Protein AF-N6YHL9-F1 (afdb_monomer_lite)

Structure (mmCIF, N/CA/C/O backbone):
data_AF-N6YHL9-F1
#
_entry.id   AF-N6YHL9-F1
#
loop_
_atom_site.group_PDB
_atom_site.id
_atom_site.type_symbol
_atom_site.label_atom_id
_atom_site.label_alt_id
_atom_site.label_comp_id
_atom_site.label_asym_id
_atom_site.label_entity_id
_atom_site.label_seq_id
_atom_site.pdbx_PDB_ins_code
_atom_site.Cartn_x
_atom_site.Cartn_y
_atom_site.Cartn_z
_atom_site.occupancy
_atom_site.B_iso_or_equiv
_atom_site.auth_seq_id
_atom_site.auth_comp_id
_atom_site.auth_asym_id
_atom_site.auth_atom_id
_atom_site.pdbx_PDB_model_num
ATOM 1 N N . MET A 1 1 ? 6.904 -17.122 -6.714 1.00 47.47 1 MET A N 1
ATOM 2 C CA . MET A 1 1 ? 6.833 -16.057 -5.687 1.00 47.47 1 MET A CA 1
ATOM 3 C C . MET A 1 1 ? 5.400 -15.550 -5.395 1.00 47.47 1 MET A C 1
ATOM 5 O O . MET A 1 1 ? 5.277 -14.490 -4.813 1.00 47.47 1 MET A O 1
ATOM 9 N N . ASN A 1 2 ? 4.310 -16.295 -5.682 1.00 57.19 2 ASN A N 1
ATOM 10 C CA . ASN A 1 2 ? 2.925 -15.781 -5.505 1.00 57.19 2 ASN A CA 1
ATOM 11 C C . ASN A 1 2 ? 2.089 -16.411 -4.374 1.00 57.19 2 ASN A C 1
ATOM 13 O O . ASN A 1 2 ? 1.052 -15.864 -4.017 1.00 57.19 2 ASN A O 1
ATOM 17 N N . ARG A 1 3 ? 2.498 -17.545 -3.787 1.00 51.62 3 ARG A N 1
ATOM 18 C CA . ARG A 1 3 ? 1.666 -18.237 -2.779 1.00 51.62 3 ARG A CA 1
ATOM 19 C C . ARG A 1 3 ? 1.642 -17.534 -1.422 1.00 51.62 3 ARG A C 1
ATOM 21 O O . ARG A 1 3 ? 0.604 -17.523 -0.778 1.00 51.62 3 ARG A O 1
ATOM 28 N N . LEU A 1 4 ? 2.752 -16.913 -1.023 1.00 53.53 4 LEU A N 1
ATOM 29 C CA . LEU A 1 4 ? 2.834 -16.169 0.236 1.00 53.53 4 LEU A CA 1
ATOM 30 C C . LEU A 1 4 ? 2.000 -14.883 0.174 1.00 53.53 4 LEU A C 1
ATOM 32 O O . LEU A 1 4 ? 1.231 -14.617 1.084 1.00 53.53 4 LEU A O 1
ATOM 36 N N . HIS A 1 5 ? 2.082 -14.139 -0.933 1.00 52.06 5 HIS A N 1
ATOM 37 C CA . HIS A 1 5 ? 1.272 -12.936 -1.151 1.00 52.06 5 HIS A CA 1
ATOM 38 C C . HIS A 1 5 ? -0.233 -13.255 -1.164 1.00 52.06 5 HIS A C 1
ATOM 40 O O . HIS A 1 5 ? -1.011 -12.562 -0.518 1.00 52.06 5 HIS A O 1
ATOM 46 N N . ALA A 1 6 ? -0.632 -14.353 -1.820 1.00 53.09 6 ALA A N 1
ATOM 47 C CA . ALA A 1 6 ? -2.017 -14.825 -1.828 1.00 53.09 6 ALA A CA 1
ATOM 48 C C . ALA A 1 6 ? -2.495 -15.294 -0.440 1.00 53.09 6 ALA A C 1
ATOM 50 O O . ALA A 1 6 ? -3.613 -14.986 -0.042 1.00 53.09 6 ALA A O 1
ATOM 51 N N . ALA A 1 7 ? -1.646 -15.992 0.322 1.00 51.03 7 ALA A N 1
ATOM 52 C CA . ALA A 1 7 ? -1.957 -16.405 1.691 1.00 51.03 7 ALA A CA 1
ATOM 53 C C . ALA A 1 7 ? -2.079 -15.202 2.645 1.00 51.03 7 ALA A C 1
ATOM 55 O O . ALA A 1 7 ? -2.976 -15.167 3.484 1.00 51.03 7 ALA A O 1
ATOM 56 N N . VAL A 1 8 ? -1.226 -14.187 2.475 1.00 55.38 8 VAL A N 1
ATOM 57 C CA . VAL A 1 8 ? -1.289 -12.932 3.235 1.00 55.38 8 VAL A CA 1
ATOM 58 C C . VAL A 1 8 ? -2.562 -12.159 2.890 1.00 55.38 8 VAL A C 1
ATOM 60 O O . VAL A 1 8 ? -3.269 -11.752 3.807 1.00 55.38 8 VAL A O 1
ATOM 63 N N . GLN A 1 9 ? -2.920 -12.026 1.611 1.00 56.19 9 GLN A N 1
ATOM 64 C CA . GLN A 1 9 ? -4.169 -11.372 1.194 1.00 56.19 9 GLN A CA 1
ATOM 65 C C . GLN A 1 9 ? -5.420 -12.120 1.678 1.00 56.19 9 GLN A C 1
ATOM 67 O O . GLN A 1 9 ? -6.346 -11.487 2.172 1.00 56.19 9 GLN A O 1
ATOM 72 N N . ALA A 1 10 ? -5.433 -13.456 1.626 1.00 52.97 10 ALA A N 1
ATOM 73 C CA . ALA A 1 10 ? -6.546 -14.269 2.125 1.00 52.97 10 ALA A CA 1
ATOM 74 C C . ALA A 1 10 ? -6.716 -14.195 3.655 1.00 52.97 10 ALA A C 1
ATOM 76 O O . ALA A 1 10 ? -7.811 -14.419 4.167 1.00 52.97 10 ALA A O 1
ATOM 77 N N . SER A 1 11 ? -5.644 -13.872 4.386 1.00 51.28 11 SER A N 1
ATOM 78 C CA . SER A 1 11 ? -5.689 -13.658 5.838 1.00 51.28 11 SER A CA 1
ATOM 79 C C . SER A 1 11 ? -6.186 -12.264 6.240 1.00 51.28 11 SER A C 1
ATOM 81 O O . SER A 1 11 ? -6.482 -12.036 7.417 1.00 51.28 11 SER A O 1
ATOM 83 N N . GLN A 1 12 ? -6.281 -11.320 5.294 1.00 59.44 12 GLN A N 1
ATOM 84 C CA . GLN A 1 12 ? -6.766 -9.981 5.598 1.00 59.44 12 GLN A CA 1
ATOM 85 C C . GLN A 1 12 ? -8.295 -9.993 5.710 1.00 59.44 12 GLN A C 1
ATOM 87 O O . GLN A 1 12 ? -8.981 -10.410 4.775 1.00 59.44 12 GLN A O 1
ATOM 92 N N . PRO A 1 13 ? -8.867 -9.538 6.838 1.00 58.81 13 PRO A N 1
ATOM 93 C CA . PRO A 1 13 ? -10.304 -9.353 6.923 1.00 58.81 13 PRO A CA 1
ATOM 94 C C . PRO A 1 13 ? -10.733 -8.317 5.881 1.00 58.81 13 PRO A C 1
ATOM 96 O O . PRO A 1 13 ? -10.167 -7.226 5.809 1.00 58.81 13 PRO A O 1
ATOM 99 N N . ASP A 1 14 ? -11.731 -8.688 5.081 1.00 73.75 14 ASP A N 1
ATOM 100 C CA . ASP A 1 14 ? -12.344 -7.841 4.060 1.00 73.75 14 ASP A CA 1
ATOM 101 C C . ASP A 1 14 ? -12.637 -6.437 4.628 1.00 73.75 14 ASP A C 1
ATOM 103 O O . ASP A 1 14 ? -13.189 -6.299 5.726 1.00 73.75 14 ASP A O 1
ATOM 107 N N . ARG A 1 15 ? -12.254 -5.380 3.899 1.00 76.06 15 ARG A N 1
ATOM 108 C CA . ARG A 1 15 ? -12.427 -3.976 4.320 1.00 76.06 15 ARG A CA 1
ATOM 109 C C . ARG A 1 15 ? -13.870 -3.674 4.709 1.00 76.06 15 ARG A C 1
ATOM 111 O O . ARG A 1 15 ? -14.099 -2.928 5.661 1.00 76.06 15 ARG A O 1
ATOM 118 N N . ALA A 1 16 ? -14.833 -4.285 4.017 1.00 78.69 16 ALA A N 1
ATOM 119 C CA . ALA A 1 16 ? -16.249 -4.168 4.345 1.00 78.69 16 ALA A CA 1
ATOM 120 C C . ALA A 1 16 ? -16.562 -4.706 5.754 1.00 78.69 16 ALA A C 1
ATOM 122 O O . ALA A 1 16 ? -17.269 -4.054 6.521 1.00 78.69 16 ALA A O 1
ATOM 123 N N . ARG A 1 17 ? -15.965 -5.843 6.133 1.00 81.69 17 ARG A N 1
ATOM 124 C CA . ARG A 1 17 ? -16.120 -6.446 7.467 1.00 81.69 17 ARG A CA 1
ATOM 125 C C . ARG A 1 17 ? -15.446 -5.616 8.555 1.00 81.69 17 ARG A C 1
ATOM 127 O O . ARG A 1 17 ? -15.996 -5.493 9.641 1.00 81.69 17 ARG A O 1
ATOM 134 N N . LEU A 1 18 ? -14.287 -5.016 8.271 1.00 85.12 18 LEU A N 1
ATOM 135 C CA . LEU A 1 18 ? -13.623 -4.109 9.216 1.00 85.12 18 LEU A CA 1
ATOM 136 C C . LEU A 1 18 ? -14.432 -2.830 9.457 1.00 85.12 18 LEU A C 1
ATOM 138 O O . LEU A 1 18 ? -14.506 -2.364 10.591 1.00 85.12 18 LEU A O 1
ATOM 142 N N . ASN A 1 19 ? -15.051 -2.274 8.414 1.00 87.06 19 ASN A N 1
ATOM 143 C CA . ASN A 1 19 ? -15.933 -1.114 8.547 1.00 87.06 19 ASN A CA 1
ATOM 144 C C . ASN A 1 19 ? -17.183 -1.445 9.365 1.00 87.06 19 ASN A C 1
ATOM 146 O O . ASN A 1 19 ? -17.584 -0.650 10.210 1.00 87.06 19 ASN A O 1
ATOM 150 N N . GLU A 1 20 ? -17.772 -2.619 9.141 1.00 87.38 20 GLU A N 1
ATOM 151 C CA . GLU A 1 20 ? -18.917 -3.087 9.918 1.00 87.38 20 GLU A CA 1
ATOM 152 C C . GLU A 1 20 ? -18.557 -3.296 11.393 1.00 87.38 20 GLU A C 1
ATOM 154 O O . GLU A 1 20 ? -19.206 -2.728 12.267 1.00 87.38 20 GLU A O 1
ATOM 159 N N . ALA A 1 21 ? -17.461 -4.007 11.673 1.00 84.19 21 ALA A N 1
ATOM 160 C CA . ALA A 1 21 ? -16.972 -4.203 13.036 1.00 84.19 21 ALA A CA 1
ATOM 161 C C . ALA A 1 21 ? -16.685 -2.867 13.741 1.00 84.19 21 ALA A C 1
ATOM 163 O O . ALA A 1 21 ? -16.987 -2.712 14.921 1.00 84.19 21 ALA A O 1
ATOM 164 N N . ARG A 1 22 ? -16.147 -1.873 13.019 1.00 91.44 22 ARG A N 1
ATOM 165 C CA . ARG A 1 22 ? -15.938 -0.524 13.559 1.00 91.44 22 ARG A CA 1
ATOM 166 C C . ARG A 1 22 ? -17.256 0.115 13.995 1.00 91.44 22 ARG A C 1
ATOM 168 O O . ARG A 1 22 ? -17.332 0.583 15.124 1.00 91.44 22 ARG A O 1
ATOM 175 N N . ARG A 1 23 ? -18.279 0.094 13.133 1.00 92.75 23 ARG A N 1
ATOM 176 C CA . ARG A 1 23 ? -19.603 0.663 13.437 1.00 92.75 23 ARG A CA 1
ATOM 177 C C . ARG A 1 23 ? -20.249 -0.005 14.646 1.00 92.75 23 ARG A C 1
ATOM 179 O O . ARG A 1 23 ? -20.784 0.683 15.504 1.00 92.75 23 ARG A O 1
ATOM 186 N N . GLN A 1 24 ? -20.164 -1.330 14.737 1.00 90.12 24 GLN A N 1
ATOM 187 C CA . GLN A 1 24 ? -20.711 -2.083 15.869 1.00 90.12 24 GLN A CA 1
ATOM 188 C C . GLN A 1 24 ? -20.016 -1.725 17.188 1.00 90.12 24 GLN A C 1
ATOM 190 O O . GLN A 1 24 ? -20.675 -1.564 18.211 1.00 90.12 24 GLN A O 1
ATOM 195 N N . LEU A 1 25 ? -18.690 -1.559 17.167 1.00 90.06 25 LEU A N 1
ATOM 196 C CA . LEU A 1 25 ? -17.929 -1.13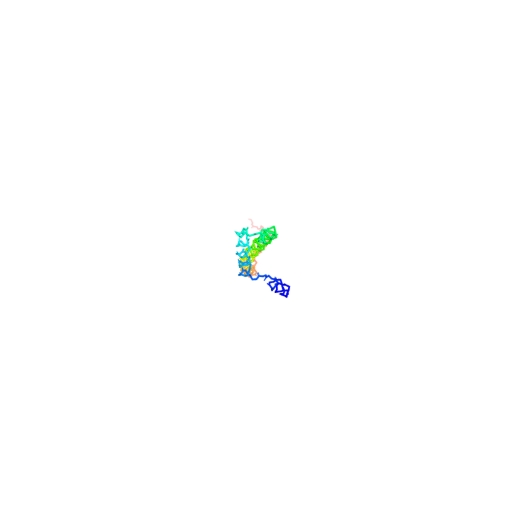0 18.341 1.00 90.06 25 LEU A CA 1
ATOM 197 C C . LEU A 1 25 ? -18.208 0.329 18.716 1.00 90.06 25 LEU A C 1
ATOM 199 O O . LEU A 1 25 ? -18.256 0.641 19.899 1.00 90.06 25 LEU A O 1
ATOM 203 N N . GLU A 1 26 ? -18.388 1.212 17.732 1.00 94.12 26 GLU A N 1
ATOM 204 C CA . GLU A 1 26 ? -18.803 2.603 17.955 1.00 94.12 26 GLU A CA 1
ATOM 205 C C . GLU A 1 26 ? -20.184 2.643 18.628 1.00 94.12 26 GLU A C 1
ATOM 207 O O . GLU A 1 26 ? -20.327 3.291 19.659 1.00 94.12 26 GLU A O 1
ATOM 212 N N . HIS A 1 27 ? -21.140 1.844 18.151 1.00 92.56 27 HIS A N 1
ATOM 213 C CA . HIS A 1 27 ? -22.466 1.732 18.760 1.00 92.56 27 HIS A CA 1
ATOM 214 C C . HIS A 1 27 ? -22.429 1.163 20.190 1.00 92.56 27 HIS A C 1
ATOM 216 O O . HIS A 1 27 ? -23.092 1.680 21.082 1.00 92.56 27 HIS A O 1
ATOM 222 N N . LEU A 1 28 ? -21.600 0.144 20.450 1.00 91.00 28 LEU A N 1
ATOM 223 C CA . LEU A 1 28 ? -21.410 -0.400 21.802 1.00 91.00 28 LEU A CA 1
ATOM 224 C C . LEU A 1 28 ? -20.826 0.637 22.778 1.00 91.00 28 LEU A C 1
ATOM 226 O O . LEU A 1 28 ? -21.089 0.581 23.976 1.00 91.00 28 LEU A O 1
ATOM 230 N N . LEU A 1 29 ? -20.010 1.568 22.280 1.00 93.38 29 LEU A N 1
ATOM 231 C CA . LEU A 1 29 ? -19.437 2.649 23.086 1.00 93.38 29 LEU A CA 1
ATOM 232 C C . LEU A 1 29 ? -20.431 3.785 23.361 1.00 93.38 29 LEU A C 1
ATOM 234 O O . LEU A 1 29 ? -20.203 4.553 24.293 1.00 93.38 29 LEU A O 1
ATOM 238 N N . GLU A 1 30 ? -21.494 3.891 22.566 1.00 95.81 30 GLU A N 1
ATOM 239 C CA . GLU A 1 30 ? -22.619 4.807 22.788 1.00 95.81 30 GLU A CA 1
ATOM 240 C C . GLU A 1 30 ? -23.651 4.225 23.771 1.00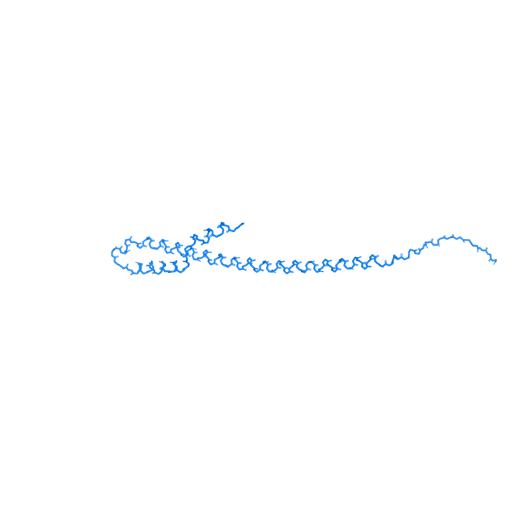 95.81 30 GLU A C 1
ATOM 242 O O . GLU A 1 30 ? -24.400 4.981 24.386 1.00 95.81 30 GLU A O 1
ATOM 247 N N . ASP A 1 31 ? -23.682 2.898 23.944 1.00 93.81 31 ASP A N 1
ATOM 248 C CA . ASP A 1 31 ? -24.543 2.219 24.914 1.00 93.81 31 ASP A CA 1
ATOM 249 C C . ASP A 1 31 ? -24.021 2.406 26.351 1.00 93.81 31 ASP A C 1
ATOM 251 O O . ASP A 1 31 ? -22.907 2.008 26.711 1.00 93.81 31 ASP A O 1
ATOM 255 N N . ASP A 1 32 ? -24.867 3.020 27.178 1.00 92.94 32 ASP A N 1
ATOM 256 C CA . ASP A 1 32 ? -24.602 3.387 28.566 1.00 92.94 32 ASP A CA 1
ATOM 257 C C . ASP A 1 32 ? -25.094 2.360 29.598 1.00 92.94 32 ASP A C 1
ATOM 259 O O . ASP A 1 32 ? -24.984 2.588 30.811 1.00 92.94 32 ASP A O 1
ATOM 263 N N . SER A 1 33 ? -25.630 1.225 29.150 1.00 93.94 33 SER A N 1
ATOM 264 C CA . SER A 1 33 ? -26.008 0.127 30.034 1.00 93.94 33 SER A CA 1
ATOM 265 C C . SER A 1 33 ? -24.804 -0.388 30.833 1.00 93.94 33 SER A C 1
ATOM 267 O O . SER A 1 33 ? -23.648 -0.354 30.402 1.00 93.94 33 SER A O 1
ATOM 269 N N . THR A 1 34 ? -25.063 -0.879 32.045 1.00 92.19 34 THR A N 1
ATOM 270 C CA . THR A 1 34 ? -24.028 -1.410 32.946 1.00 92.19 34 THR A CA 1
ATOM 271 C C . THR A 1 34 ? -23.248 -2.562 32.309 1.00 92.19 34 THR A C 1
ATOM 273 O O . THR A 1 34 ? -22.039 -2.672 32.507 1.00 92.19 34 THR A O 1
ATOM 276 N N . GLU A 1 35 ? -23.936 -3.388 31.519 1.00 87.06 35 GLU A N 1
ATOM 277 C CA . GLU A 1 35 ? -23.358 -4.500 30.761 1.00 87.06 35 GLU A CA 1
ATOM 278 C C . GLU A 1 35 ? -22.461 -3.995 29.621 1.00 87.06 35 GLU A C 1
ATOM 280 O O . GLU A 1 35 ? -21.323 -4.449 29.499 1.00 87.06 35 GLU A O 1
ATOM 285 N N . ALA A 1 36 ? -22.894 -2.993 28.847 1.00 87.50 36 ALA A N 1
ATOM 286 C CA . ALA A 1 36 ? -22.071 -2.399 27.792 1.00 87.50 36 ALA A CA 1
ATOM 287 C C . ALA A 1 36 ? -20.810 -1.717 28.348 1.00 87.50 36 ALA A C 1
ATOM 289 O O . ALA A 1 36 ? -19.705 -1.932 27.837 1.00 87.50 36 ALA A O 1
ATOM 290 N N . ARG A 1 37 ? -20.937 -0.966 29.450 1.00 93.88 37 ARG A N 1
ATOM 291 C CA . ARG A 1 37 ? -19.807 -0.2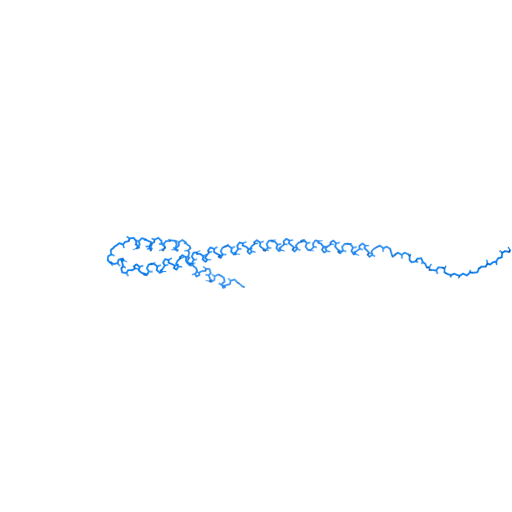81 30.106 1.00 93.88 37 ARG A CA 1
ATOM 292 C C . ARG A 1 37 ? -18.708 -1.236 30.562 1.00 93.88 37 ARG A C 1
ATOM 294 O O . ARG A 1 37 ? -17.531 -0.879 30.487 1.00 93.88 37 ARG A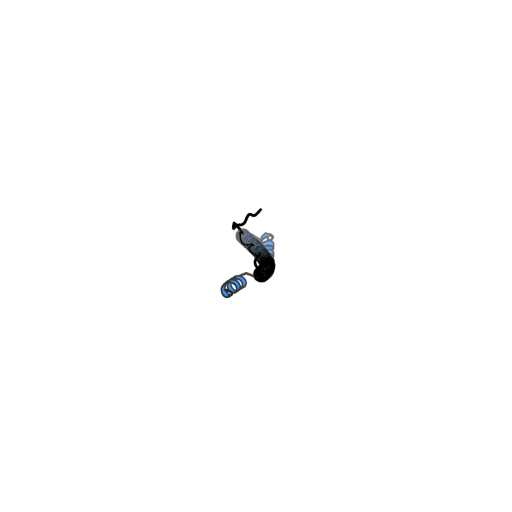 O 1
ATOM 301 N N . ALA A 1 38 ? -19.059 -2.456 30.973 1.00 93.75 38 ALA A N 1
ATOM 302 C CA . ALA A 1 38 ? -18.077 -3.486 31.316 1.00 93.75 38 ALA A CA 1
ATOM 303 C C . ALA A 1 38 ? -17.177 -3.861 30.119 1.00 93.75 38 ALA A C 1
ATOM 305 O O . ALA A 1 38 ? -16.020 -4.247 30.301 1.00 93.75 38 ALA A O 1
ATOM 306 N N . HIS A 1 39 ? -17.674 -3.696 28.890 1.00 90.12 39 HIS A N 1
ATOM 307 C CA . HIS A 1 39 ? -16.960 -4.016 27.655 1.00 90.12 39 HIS A CA 1
ATOM 308 C C . HIS A 1 39 ? -16.281 -2.814 26.982 1.00 90.12 39 HIS A C 1
ATOM 310 O O . HIS A 1 39 ? -15.428 -3.011 26.112 1.00 90.12 39 HIS A O 1
ATOM 316 N N . HIS A 1 40 ? -16.577 -1.575 27.393 1.00 92.88 40 HIS A N 1
ATOM 317 C CA . HIS A 1 40 ? -16.002 -0.357 26.799 1.00 92.88 40 HIS A CA 1
ATOM 318 C C . HIS A 1 40 ? -14.465 -0.350 26.707 1.00 92.88 40 HIS A C 1
ATOM 320 O O . HIS A 1 40 ? -13.952 0.043 25.653 1.00 92.88 40 HIS A O 1
ATOM 326 N N . PRO A 1 41 ? -13.688 -0.791 27.722 1.00 94.94 41 PRO A N 1
ATOM 327 C CA . PRO A 1 41 ? -12.227 -0.823 27.611 1.00 94.94 41 PRO A CA 1
ATOM 328 C C . PRO A 1 41 ? -11.744 -1.713 26.458 1.00 94.94 41 PRO A C 1
ATOM 330 O O . PRO A 1 41 ? -10.861 -1.323 25.691 1.00 94.94 41 PRO A O 1
ATOM 333 N N . PHE A 1 42 ? -12.373 -2.877 26.288 1.00 87.94 42 PHE A N 1
ATOM 334 C CA . PHE A 1 42 ? -12.057 -3.810 25.208 1.00 87.94 42 PHE A CA 1
ATOM 335 C C . PHE A 1 42 ? -12.495 -3.265 23.849 1.00 87.94 42 PHE A C 1
ATOM 337 O O . PHE A 1 42 ? -11.733 -3.339 22.885 1.00 87.94 42 PHE A O 1
ATOM 344 N N . ALA A 1 43 ? -13.678 -2.650 23.778 1.00 88.31 43 ALA A N 1
ATOM 345 C CA . ALA A 1 43 ? -14.175 -2.032 22.556 1.00 88.31 43 ALA A CA 1
ATOM 346 C C . ALA A 1 43 ? -13.245 -0.909 22.062 1.00 88.31 43 ALA A C 1
ATOM 348 O O . ALA A 1 43 ? -12.911 -0.863 20.879 1.00 88.31 43 ALA A O 1
ATOM 349 N N . ARG A 1 44 ? -12.727 -0.062 22.965 1.00 94.69 44 ARG A N 1
ATOM 350 C CA . ARG A 1 44 ? -11.734 0.981 22.632 1.00 94.69 44 ARG A CA 1
ATOM 351 C C . ARG A 1 44 ? -10.415 0.394 22.118 1.00 94.69 44 ARG A C 1
ATOM 353 O O . ARG A 1 44 ? -9.850 0.905 21.145 1.00 94.69 44 ARG A O 1
ATOM 360 N N . ALA A 1 45 ? -9.928 -0.678 22.744 1.00 92.12 45 ALA A N 1
ATOM 361 C CA . ALA A 1 45 ? -8.709 -1.360 22.313 1.00 92.12 45 ALA A CA 1
ATOM 362 C C . ALA A 1 45 ? -8.868 -1.967 20.906 1.00 92.12 45 ALA A C 1
ATOM 364 O O . ALA A 1 45 ? -8.025 -1.748 20.032 1.00 92.12 45 ALA A O 1
ATOM 365 N N . LEU A 1 46 ? -9.987 -2.652 20.651 1.00 89.69 46 LEU A N 1
ATOM 366 C CA . LEU A 1 46 ? -10.306 -3.220 19.339 1.00 89.69 46 LEU A CA 1
ATOM 367 C C . LEU A 1 46 ? -10.484 -2.139 18.268 1.00 89.69 46 LEU A C 1
ATOM 369 O O . LEU A 1 46 ? -9.976 -2.289 17.157 1.00 89.69 46 LEU A O 1
ATOM 373 N N . LEU A 1 47 ? -11.131 -1.020 18.601 1.00 91.25 47 LEU A N 1
ATOM 374 C CA . LEU A 1 47 ? -11.298 0.109 17.686 1.00 91.25 47 LEU A CA 1
ATOM 375 C C . LEU A 1 47 ? -9.944 0.686 17.250 1.00 91.25 47 LEU A C 1
ATOM 377 O O . LEU A 1 47 ? -9.741 0.988 16.073 1.00 91.25 47 LEU A O 1
ATOM 381 N N . THR A 1 48 ? -8.998 0.784 18.185 1.00 94.75 48 THR A N 1
ATOM 382 C CA . THR A 1 48 ? -7.618 1.200 17.896 1.00 94.75 48 THR A CA 1
ATOM 383 C C . THR A 1 48 ? -6.951 0.222 16.931 1.00 94.75 48 THR A C 1
ATOM 385 O O . THR A 1 48 ? -6.410 0.635 15.906 1.00 94.75 48 THR A O 1
ATOM 388 N N . GLN A 1 49 ? -7.060 -1.083 17.191 1.00 92.00 49 GLN A N 1
ATOM 389 C CA . GLN A 1 49 ? -6.486 -2.105 16.318 1.00 92.00 49 GLN A CA 1
ATOM 390 C C . GLN A 1 49 ? -7.088 -2.078 14.902 1.00 92.00 49 GLN A C 1
ATOM 392 O O . GLN A 1 49 ? -6.357 -2.222 13.921 1.00 92.00 49 GLN A O 1
ATOM 397 N N . ILE A 1 50 ? -8.404 -1.888 14.774 1.00 91.06 50 ILE A N 1
ATOM 398 C CA . ILE A 1 50 ? -9.080 -1.797 13.472 1.00 91.06 50 ILE A CA 1
ATOM 399 C C . ILE A 1 50 ? -8.589 -0.575 12.692 1.00 91.06 50 ILE A C 1
ATOM 401 O O . ILE A 1 50 ? -8.285 -0.698 11.504 1.00 91.06 50 ILE A O 1
ATOM 405 N N . ARG A 1 51 ? -8.456 0.582 13.349 1.00 91.06 51 ARG A N 1
ATOM 406 C CA . ARG A 1 51 ? -7.942 1.810 12.720 1.00 91.06 51 ARG A CA 1
ATOM 407 C C . ARG A 1 51 ? -6.516 1.628 12.205 1.00 91.06 51 ARG A C 1
ATOM 409 O O . ARG A 1 51 ? -6.232 2.002 11.068 1.00 91.06 51 ARG A O 1
ATOM 416 N N . GLU A 1 52 ? -5.647 0.990 12.986 1.00 93.62 52 GLU A N 1
ATOM 417 C CA . GLU A 1 52 ? -4.279 0.697 12.546 1.00 93.62 52 GLU A CA 1
ATOM 418 C C . GLU A 1 52 ? -4.251 -0.249 11.342 1.00 93.62 52 GLU A C 1
ATOM 420 O O . GLU A 1 52 ? -3.546 0.011 10.367 1.00 93.62 52 GLU A O 1
ATOM 425 N N . ARG A 1 53 ? -5.087 -1.294 11.332 1.00 91.56 53 ARG A N 1
ATOM 426 C CA . ARG A 1 53 ? -5.207 -2.185 10.165 1.00 91.56 53 ARG A CA 1
ATOM 427 C C . ARG A 1 53 ? -5.691 -1.443 8.918 1.00 91.56 53 ARG A C 1
ATOM 429 O O . ARG A 1 53 ? -5.165 -1.671 7.833 1.00 91.56 53 ARG A O 1
ATOM 436 N N . GLN A 1 54 ? -6.663 -0.541 9.054 1.00 90.06 54 GLN A N 1
ATOM 437 C CA . GLN A 1 54 ? -7.143 0.283 7.939 1.00 90.06 54 GLN A CA 1
ATOM 438 C C . GLN A 1 54 ? -6.042 1.205 7.403 1.00 90.06 54 GLN A C 1
ATOM 440 O O . GLN A 1 54 ? -5.862 1.311 6.188 1.00 90.06 54 GLN A O 1
ATOM 445 N N . ARG A 1 55 ? -5.263 1.825 8.296 1.00 92.88 55 ARG A N 1
ATOM 446 C CA . ARG A 1 55 ? -4.119 2.665 7.926 1.00 92.88 55 ARG A CA 1
ATOM 447 C C . ARG A 1 55 ? -3.054 1.870 7.172 1.00 92.88 55 ARG A C 1
ATOM 449 O O . ARG A 1 55 ? -2.597 2.320 6.123 1.00 92.88 55 ARG A O 1
ATOM 456 N N . GLN A 1 56 ? -2.702 0.684 7.666 1.00 92.25 56 GLN A N 1
ATOM 457 C CA . GLN A 1 56 ? -1.755 -0.219 7.007 1.00 92.25 56 GLN A CA 1
ATOM 458 C C . GLN A 1 56 ? -2.254 -0.644 5.623 1.00 92.25 56 GLN A C 1
ATOM 460 O O . GLN A 1 56 ? -1.500 -0.597 4.654 1.00 92.25 56 GLN A O 1
ATOM 465 N N . ALA A 1 57 ? -3.539 -0.988 5.495 1.00 87.94 57 ALA A N 1
ATOM 466 C CA . ALA A 1 57 ? -4.130 -1.346 4.210 1.00 87.94 57 ALA A CA 1
ATOM 467 C C . ALA A 1 57 ? -4.080 -0.183 3.201 1.00 87.94 57 ALA A C 1
ATOM 469 O O . ALA A 1 57 ? -3.820 -0.408 2.022 1.00 87.94 57 ALA A O 1
ATOM 470 N N . ALA A 1 58 ? -4.302 1.057 3.643 1.00 89.69 58 ALA A N 1
ATOM 471 C CA . ALA A 1 58 ? -4.191 2.235 2.781 1.00 89.69 58 ALA A CA 1
ATOM 472 C C . ALA A 1 58 ? -2.738 2.511 2.349 1.00 89.69 58 ALA A C 1
ATOM 474 O O . ALA A 1 58 ? -2.490 2.920 1.213 1.00 89.69 58 ALA A O 1
ATOM 475 N N . GLN A 1 59 ? -1.769 2.272 3.239 1.00 94.25 59 GLN A N 1
ATOM 476 C CA . GLN A 1 59 ? -0.344 2.379 2.918 1.00 94.25 59 GLN A CA 1
ATOM 477 C C . GLN A 1 59 ? 0.085 1.329 1.892 1.00 94.25 59 GLN A C 1
ATOM 479 O O . GLN A 1 59 ? 0.790 1.674 0.947 1.00 94.25 59 GLN A O 1
ATOM 484 N N . LEU A 1 60 ? -0.376 0.083 2.031 1.00 92.44 60 LEU A N 1
ATOM 485 C CA . LEU A 1 60 ? -0.098 -0.979 1.061 1.00 92.44 60 LEU A CA 1
ATOM 486 C C . LEU A 1 60 ? -0.611 -0.614 -0.336 1.00 92.44 60 LEU A C 1
ATOM 488 O O . LEU A 1 60 ? 0.166 -0.636 -1.282 1.00 92.44 60 LEU A O 1
ATOM 492 N N . GLU A 1 61 ? -1.862 -0.169 -0.463 1.00 92.12 61 GLU A N 1
ATOM 493 C CA . GLU A 1 61 ? -2.415 0.253 -1.763 1.00 92.12 61 GLU A CA 1
ATOM 494 C C . GLU A 1 61 ? -1.679 1.445 -2.381 1.00 92.12 61 GLU A C 1
ATOM 496 O O . GLU A 1 61 ? -1.646 1.622 -3.601 1.00 92.12 61 GLU A O 1
ATOM 501 N N . ARG A 1 62 ? -1.125 2.330 -1.550 1.00 96.44 62 ARG A N 1
ATOM 502 C CA . ARG A 1 62 ? -0.286 3.423 -2.037 1.00 96.44 62 ARG A CA 1
ATOM 503 C C . ARG A 1 62 ? 1.041 2.886 -2.574 1.00 96.44 62 ARG A C 1
ATOM 505 O O . ARG A 1 62 ? 1.405 3.233 -3.692 1.00 96.44 62 ARG A O 1
ATOM 512 N N . LEU A 1 63 ? 1.717 2.025 -1.816 1.00 96.31 63 LEU A N 1
ATOM 513 C CA . LEU A 1 63 ? 2.986 1.420 -2.226 1.00 96.31 63 LEU A CA 1
ATOM 514 C C . LEU A 1 63 ? 2.831 0.577 -3.496 1.00 96.31 63 LEU A C 1
ATOM 516 O O . LEU A 1 63 ? 3.677 0.641 -4.381 1.00 96.31 63 LEU A O 1
ATOM 520 N N . GLU A 1 64 ? 1.734 -0.167 -3.634 1.00 94.56 64 GLU A N 1
ATOM 521 C CA . GLU A 1 64 ? 1.436 -0.935 -4.848 1.00 94.56 64 GLU A CA 1
ATOM 522 C C . GLU A 1 64 ? 1.304 -0.029 -6.083 1.00 94.56 64 GLU A C 1
ATOM 524 O O . GLU A 1 64 ? 1.859 -0.339 -7.140 1.00 94.56 64 GLU A O 1
ATOM 529 N N . ARG A 1 65 ? 0.644 1.130 -5.947 1.00 96.06 65 ARG A N 1
ATOM 530 C CA . ARG A 1 65 ? 0.541 2.131 -7.025 1.00 96.06 65 ARG A CA 1
ATOM 531 C C . ARG A 1 65 ? 1.888 2.768 -7.371 1.00 96.06 65 ARG A C 1
ATOM 533 O O . ARG A 1 65 ? 2.181 2.970 -8.551 1.00 96.06 65 ARG A O 1
ATOM 540 N N . GLU A 1 66 ? 2.710 3.067 -6.368 1.00 97.06 66 GLU A N 1
ATOM 541 C CA . GLU A 1 66 ? 4.062 3.611 -6.563 1.00 97.06 66 GLU A CA 1
ATOM 542 C C . GLU A 1 66 ? 4.957 2.597 -7.296 1.00 97.06 66 GLU A C 1
ATOM 544 O O . GLU A 1 66 ? 5.615 2.943 -8.277 1.00 97.06 66 GLU A O 1
ATOM 549 N N . ILE A 1 67 ? 4.904 1.317 -6.908 1.00 97.75 67 ILE A N 1
ATOM 550 C CA . ILE A 1 67 ? 5.620 0.231 -7.591 1.00 97.75 67 ILE A CA 1
ATOM 551 C C . ILE A 1 67 ? 5.212 0.139 -9.062 1.00 97.75 67 ILE A C 1
ATOM 553 O O . ILE A 1 67 ? 6.076 -0.000 -9.929 1.00 97.75 67 ILE A O 1
ATOM 557 N N . GLU A 1 68 ? 3.915 0.196 -9.361 1.00 96.81 68 GLU A N 1
ATOM 558 C CA . GLU A 1 68 ? 3.447 0.077 -10.742 1.00 96.81 68 GLU A CA 1
ATOM 559 C C . GLU A 1 68 ? 3.884 1.267 -11.602 1.00 96.81 68 GLU A C 1
ATOM 561 O O . GLU A 1 68 ? 4.347 1.088 -12.730 1.00 96.81 68 GLU A O 1
ATOM 566 N N . THR A 1 69 ? 3.856 2.470 -11.027 1.00 97.50 69 THR A N 1
ATOM 567 C CA . THR A 1 69 ? 4.382 3.682 -11.670 1.00 97.50 69 THR A CA 1
ATOM 568 C C . THR A 1 69 ? 5.863 3.519 -12.017 1.00 97.50 69 THR A C 1
ATOM 570 O O . THR A 1 69 ? 6.254 3.660 -13.179 1.00 97.50 69 THR A O 1
ATOM 573 N N . HIS A 1 70 ? 6.684 3.113 -11.046 1.00 97.12 70 HIS A N 1
ATOM 574 C CA . HIS A 1 70 ? 8.121 2.929 -11.251 1.00 97.12 70 HIS A CA 1
ATOM 575 C C . HIS A 1 70 ? 8.459 1.813 -12.244 1.00 97.12 70 HIS A C 1
ATOM 577 O O . HIS A 1 70 ? 9.439 1.917 -12.985 1.00 97.12 70 HIS A O 1
ATOM 583 N N . LYS A 1 71 ? 7.654 0.746 -12.324 1.00 96.94 71 LYS A N 1
ATOM 584 C CA . LYS A 1 71 ? 7.824 -0.272 -13.373 1.00 96.94 71 LYS A CA 1
ATOM 585 C C . LYS A 1 71 ? 7.610 0.316 -14.767 1.00 96.94 71 LYS A C 1
ATOM 587 O O . LYS A 1 71 ? 8.373 -0.015 -15.678 1.00 96.94 71 LYS A O 1
ATOM 592 N N . GLY A 1 72 ? 6.607 1.179 -14.934 1.00 97.00 72 GLY A N 1
ATOM 593 C CA . GLY A 1 72 ? 6.346 1.882 -16.192 1.00 97.00 72 GLY A CA 1
ATOM 594 C C . GLY A 1 72 ? 7.496 2.811 -16.595 1.00 97.00 72 GLY A C 1
ATOM 595 O O . GLY A 1 72 ? 7.960 2.779 -17.740 1.00 97.00 72 GLY A O 1
ATOM 596 N N . GLU A 1 73 ? 8.021 3.577 -15.640 1.00 97.19 73 GLU A N 1
ATOM 597 C CA . GLU A 1 73 ? 9.196 4.437 -15.832 1.00 97.19 73 GLU A CA 1
ATOM 598 C C . GLU A 1 73 ? 10.434 3.622 -16.222 1.00 97.19 73 GLU A C 1
ATOM 600 O O . GLU A 1 73 ? 11.109 3.936 -17.206 1.00 97.19 73 GLU A O 1
ATOM 605 N N . LEU A 1 74 ? 10.697 2.517 -15.517 1.00 97.56 74 LEU A N 1
ATOM 606 C CA . LEU A 1 74 ? 11.814 1.622 -15.811 1.00 97.56 74 LEU A CA 1
ATOM 607 C C . LEU A 1 74 ? 11.691 0.995 -17.205 1.00 97.56 74 LEU A C 1
ATOM 609 O O . LEU A 1 74 ? 12.679 0.905 -17.934 1.00 97.56 74 LEU A O 1
ATOM 613 N N . ALA A 1 75 ? 10.491 0.565 -17.599 1.00 97.94 75 ALA A N 1
ATOM 614 C CA . ALA A 1 75 ? 10.245 0.026 -18.933 1.00 97.94 75 ALA A CA 1
ATOM 615 C C . ALA A 1 75 ? 10.517 1.073 -20.025 1.00 97.94 75 ALA A C 1
ATOM 617 O O . ALA A 1 75 ? 11.141 0.759 -21.040 1.00 97.94 75 ALA A O 1
ATOM 618 N N . THR A 1 76 ? 10.103 2.319 -19.797 1.00 97.69 76 THR A N 1
ATOM 619 C CA . THR A 1 76 ? 10.346 3.442 -20.712 1.00 97.69 76 THR A CA 1
ATOM 620 C C . THR A 1 76 ? 11.837 3.761 -20.818 1.00 97.69 76 THR A C 1
ATOM 622 O O . THR A 1 76 ? 12.382 3.811 -21.920 1.00 97.69 76 THR A O 1
ATOM 625 N N . SER A 1 77 ? 12.531 3.863 -19.681 1.00 97.19 77 SER A N 1
ATOM 626 C CA . SER A 1 77 ? 13.981 4.080 -19.625 1.00 97.19 77 SER A CA 1
ATOM 627 C C . SER A 1 77 ? 14.757 2.988 -20.373 1.00 97.19 77 SER A C 1
ATOM 629 O O . SER A 1 77 ? 15.621 3.286 -21.198 1.00 97.19 77 SER A O 1
ATOM 631 N N . ARG A 1 78 ? 14.384 1.714 -20.186 1.00 97.44 78 ARG A N 1
ATOM 632 C CA . ARG A 1 78 ? 14.981 0.583 -20.919 1.00 97.44 78 ARG A CA 1
ATOM 633 C C . ARG A 1 78 ? 14.785 0.687 -22.431 1.00 97.44 78 ARG A C 1
ATOM 635 O O . ARG A 1 78 ? 15.709 0.375 -23.180 1.00 97.44 78 ARG A O 1
ATOM 642 N N . ARG A 1 79 ? 13.611 1.132 -22.896 1.00 97.94 79 ARG A N 1
ATOM 643 C CA . ARG A 1 79 ? 13.356 1.346 -24.333 1.00 97.94 79 ARG A CA 1
ATOM 644 C C . ARG A 1 79 ? 14.249 2.446 -24.900 1.00 97.94 79 ARG A C 1
ATOM 646 O O . ARG A 1 79 ? 14.840 2.237 -25.957 1.00 97.94 79 ARG A O 1
ATOM 653 N N . HIS A 1 80 ? 14.391 3.563 -24.186 1.00 97.50 80 HIS A N 1
ATOM 654 C CA . HIS A 1 80 ? 15.271 4.660 -24.598 1.00 97.50 80 HIS A CA 1
ATOM 655 C C . HIS A 1 80 ? 16.739 4.224 -24.647 1.00 97.50 80 HIS A C 1
ATOM 657 O O . HIS A 1 80 ? 17.424 4.498 -25.628 1.00 97.50 80 HIS A O 1
ATOM 663 N N . ALA A 1 81 ? 17.213 3.484 -23.641 1.00 97.56 81 ALA A N 1
ATOM 664 C CA . ALA A 1 81 ? 18.574 2.952 -23.630 1.00 97.56 81 ALA A CA 1
ATOM 665 C C . ALA A 1 81 ? 18.838 2.028 -24.833 1.00 97.56 81 ALA A C 1
ATOM 667 O O . ALA A 1 81 ? 19.849 2.172 -25.518 1.00 97.56 81 ALA A O 1
ATOM 668 N N . ALA A 1 82 ? 17.900 1.129 -25.147 1.00 98.00 82 ALA A N 1
ATOM 669 C CA . ALA A 1 82 ? 18.011 0.255 -26.313 1.00 98.00 82 ALA A CA 1
ATOM 670 C C . ALA A 1 82 ? 18.000 1.036 -27.640 1.00 98.00 82 ALA A C 1
ATOM 672 O O . ALA A 1 82 ? 18.668 0.646 -28.595 1.00 98.00 82 ALA A O 1
ATOM 673 N N . GLU A 1 83 ? 17.244 2.131 -27.725 1.00 97.94 83 GLU A N 1
ATOM 674 C CA . GLU A 1 83 ? 17.251 3.008 -28.897 1.00 97.94 83 GLU A CA 1
ATOM 675 C C . GLU A 1 83 ? 18.587 3.733 -29.068 1.00 97.94 83 GLU A C 1
ATOM 677 O O . GLU A 1 83 ? 19.125 3.761 -30.174 1.00 97.94 83 GLU A O 1
ATOM 682 N N . LEU A 1 84 ? 19.144 4.277 -27.984 1.00 97.94 84 LEU A N 1
ATOM 683 C CA . LEU A 1 84 ? 20.457 4.916 -28.007 1.00 97.94 84 LEU A CA 1
ATOM 684 C C . LEU A 1 84 ? 21.549 3.928 -28.414 1.00 97.94 84 LEU A C 1
ATOM 686 O O . LEU A 1 84 ? 22.369 4.267 -29.262 1.00 97.94 84 LEU A O 1
ATOM 690 N N . GLN A 1 85 ? 21.512 2.695 -27.900 1.00 96.81 85 GLN A N 1
ATOM 691 C CA . GLN A 1 85 ? 22.461 1.659 -28.305 1.00 96.81 85 GLN A CA 1
ATOM 692 C C . GLN A 1 85 ? 22.382 1.379 -29.810 1.00 96.81 85 GLN A C 1
ATOM 694 O O . GLN A 1 85 ? 23.405 1.402 -30.483 1.00 96.81 85 GLN A O 1
ATOM 699 N N . ARG A 1 86 ? 21.172 1.224 -30.371 1.00 97.56 86 ARG A N 1
ATOM 700 C CA . ARG A 1 86 ? 21.004 1.044 -31.826 1.00 97.56 86 ARG A CA 1
ATOM 701 C C . ARG A 1 86 ? 21.584 2.208 -32.633 1.00 97.56 86 ARG A C 1
ATOM 703 O O . ARG A 1 86 ? 22.145 1.984 -33.701 1.00 97.56 86 ARG A O 1
ATOM 710 N N . LYS A 1 87 ? 21.443 3.446 -32.145 1.00 96.94 87 LYS A N 1
ATOM 711 C CA . LYS A 1 87 ? 22.027 4.632 -32.795 1.00 96.94 87 LYS A CA 1
ATOM 712 C C . LYS A 1 87 ? 23.554 4.607 -32.738 1.00 96.94 87 LYS A C 1
ATOM 714 O O . LYS A 1 87 ? 24.185 4.886 -33.751 1.00 96.94 87 LYS A O 1
ATOM 719 N N . LEU A 1 88 ? 24.135 4.248 -31.593 1.00 97.12 88 LEU A N 1
ATOM 720 C CA . LEU A 1 88 ? 25.585 4.097 -31.447 1.00 97.12 88 LEU A CA 1
ATOM 721 C C . LEU A 1 88 ? 26.127 3.014 -32.383 1.00 97.12 88 LEU A C 1
ATOM 723 O O . LEU A 1 88 ? 27.076 3.272 -33.116 1.00 97.12 88 LEU A O 1
ATOM 727 N N . ASP A 1 89 ? 25.476 1.852 -32.437 1.00 96.56 89 ASP A N 1
ATOM 728 C CA . ASP A 1 89 ? 25.881 0.754 -33.319 1.00 96.56 89 ASP A CA 1
ATOM 729 C C . ASP A 1 89 ? 25.837 1.173 -34.799 1.00 96.56 89 ASP A C 1
ATOM 731 O O . ASP A 1 89 ? 26.741 0.846 -35.571 1.00 96.56 89 ASP A O 1
ATOM 735 N N . ALA A 1 90 ? 24.816 1.943 -35.198 1.00 95.44 90 ALA A N 1
ATOM 736 C CA . ALA A 1 90 ? 24.708 2.489 -36.549 1.00 95.44 90 ALA A CA 1
ATOM 737 C C . ALA A 1 90 ? 25.838 3.484 -36.870 1.00 95.44 90 ALA A C 1
ATOM 739 O O . ALA A 1 90 ? 26.398 3.434 -37.964 1.00 95.44 90 ALA A O 1
ATOM 740 N N . LEU A 1 91 ? 26.211 4.351 -35.922 1.00 94.88 91 LEU A N 1
ATOM 741 C CA . LEU A 1 91 ? 27.341 5.271 -36.087 1.00 94.88 91 LEU A CA 1
ATOM 742 C C . LEU A 1 91 ? 28.666 4.513 -36.217 1.00 94.88 91 LEU A C 1
ATOM 744 O O . LEU A 1 91 ? 29.426 4.773 -37.145 1.00 94.88 91 LEU A O 1
ATOM 748 N N . THR A 1 92 ? 28.909 3.517 -35.364 1.00 95.00 92 THR A N 1
ATOM 749 C CA . THR A 1 92 ? 30.106 2.669 -35.458 1.00 95.00 92 THR A CA 1
ATOM 750 C C . THR A 1 92 ? 30.162 1.898 -36.781 1.00 95.00 92 THR A C 1
ATOM 752 O O . THR A 1 92 ? 31.240 1.710 -37.346 1.00 95.00 92 THR A O 1
ATOM 755 N N . ALA A 1 93 ? 29.020 1.451 -37.313 1.00 92.19 93 ALA A N 1
ATOM 756 C CA . ALA A 1 93 ? 28.970 0.821 -38.630 1.00 92.19 93 ALA A CA 1
ATOM 757 C C . ALA A 1 93 ? 29.373 1.801 -39.745 1.00 92.19 93 ALA A C 1
ATOM 759 O O . ALA A 1 93 ? 30.165 1.431 -40.610 1.00 92.19 93 ALA A O 1
ATOM 760 N N . ILE A 1 94 ? 28.897 3.051 -39.688 1.00 90.88 94 ILE A N 1
ATOM 761 C CA . ILE A 1 94 ? 29.294 4.108 -40.630 1.00 90.88 94 ILE A CA 1
ATOM 762 C C . ILE A 1 94 ? 30.803 4.354 -40.547 1.00 90.88 94 ILE A C 1
ATOM 764 O O . ILE A 1 94 ? 31.474 4.324 -41.578 1.00 90.88 94 ILE A O 1
ATOM 768 N N . GLU A 1 95 ? 31.355 4.513 -39.341 1.00 88.44 95 GLU A N 1
ATOM 769 C CA . GLU A 1 95 ? 32.793 4.731 -39.128 1.00 88.44 95 GLU A CA 1
ATOM 770 C C . GLU A 1 95 ? 33.659 3.630 -39.748 1.00 88.44 95 GLU A C 1
ATOM 772 O O . GLU A 1 95 ? 34.687 3.921 -40.352 1.00 88.44 95 GLU A O 1
ATOM 777 N N . ARG A 1 96 ? 33.223 2.368 -39.671 1.00 85.75 96 ARG A N 1
ATOM 778 C CA . ARG A 1 96 ? 33.927 1.235 -40.298 1.00 85.75 96 ARG A CA 1
ATOM 779 C C . ARG A 1 96 ? 33.877 1.247 -41.823 1.00 85.75 96 ARG A C 1
ATOM 781 O O . ARG A 1 96 ? 34.758 0.678 -42.457 1.00 85.75 96 ARG A O 1
ATOM 788 N N . THR A 1 97 ? 32.830 1.828 -42.402 1.00 79.75 97 THR A N 1
ATOM 789 C CA . THR A 1 97 ? 3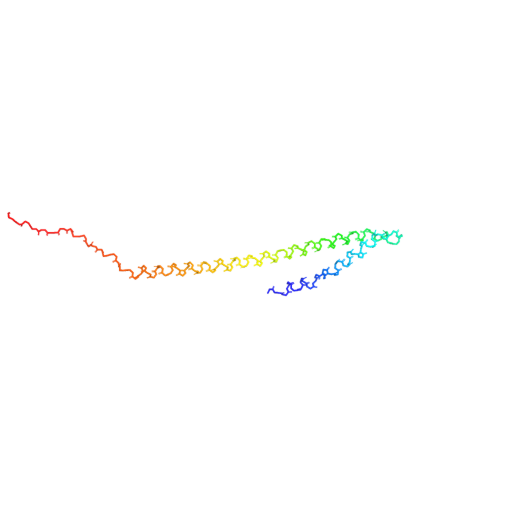2.660 1.924 -43.861 1.00 79.75 97 THR A CA 1
ATOM 790 C C . THR A 1 97 ? 33.308 3.165 -44.464 1.00 79.75 97 THR A C 1
ATOM 792 O O . THR A 1 97 ? 33.453 3.238 -45.684 1.00 79.75 97 THR A O 1
ATOM 795 N N . LEU A 1 98 ? 33.712 4.132 -43.635 1.00 76.94 98 LEU A N 1
ATOM 796 C CA . LEU A 1 98 ? 34.459 5.289 -44.103 1.00 76.94 98 LEU A CA 1
ATOM 797 C C . LEU A 1 98 ? 35.854 4.837 -44.570 1.00 76.94 98 LEU A C 1
ATOM 799 O O . LEU A 1 98 ? 36.533 4.093 -43.857 1.00 76.94 98 LEU A O 1
ATOM 803 N N . PRO A 1 99 ? 36.306 5.267 -45.760 1.00 69.44 99 PRO A N 1
ATOM 804 C CA . PRO A 1 99 ? 37.654 4.973 -46.216 1.00 69.44 99 PRO A CA 1
ATOM 805 C C . PRO A 1 99 ? 38.663 5.560 -45.226 1.00 69.44 99 PRO A C 1
ATOM 807 O O . PRO A 1 99 ? 38.499 6.691 -44.760 1.00 69.44 99 PRO A O 1
ATOM 810 N N . ALA A 1 100 ? 39.705 4.787 -44.904 1.00 65.00 100 ALA A N 1
ATOM 811 C CA . ALA A 1 100 ? 40.786 5.259 -44.048 1.00 65.00 100 ALA A CA 1
ATOM 812 C C . ALA A 1 100 ? 41.319 6.592 -44.602 1.00 65.00 100 ALA A C 1
ATOM 814 O O . ALA A 1 100 ? 41.502 6.694 -45.822 1.00 65.00 100 ALA A O 1
ATOM 815 N N . PRO A 1 101 ? 41.570 7.607 -43.750 1.00 62.47 101 PRO A N 1
ATOM 816 C CA . PRO A 1 101 ? 42.219 8.822 -44.209 1.00 62.47 101 PRO A CA 1
ATOM 817 C C . PRO A 1 101 ? 43.512 8.397 -44.896 1.00 62.47 101 PRO A C 1
ATOM 819 O O . PRO A 1 101 ? 44.341 7.712 -44.294 1.00 62.47 101 PRO A O 1
ATOM 822 N N . SER A 1 102 ? 43.640 8.730 -46.181 1.00 55.06 102 SER A N 1
ATOM 823 C CA . SER A 1 102 ? 44.837 8.442 -46.955 1.00 55.06 102 SER A CA 1
ATOM 824 C C . SER A 1 102 ? 46.015 9.043 -46.201 1.00 55.06 102 SER A C 1
ATOM 826 O O . SER A 1 102 ? 46.164 10.266 -46.154 1.00 55.06 102 SER A O 1
ATOM 828 N N . SER A 1 103 ? 46.816 8.187 -45.566 1.00 52.69 103 SER A N 1
ATOM 829 C CA . SER A 1 103 ? 48.130 8.556 -45.070 1.00 52.69 103 SER A CA 1
ATOM 830 C C . SER A 1 103 ? 48.907 9.026 -46.291 1.00 52.69 103 SER A C 1
ATOM 832 O O . SER A 1 103 ? 49.336 8.223 -47.116 1.00 52.69 103 SER A O 1
ATOM 834 N N . VAL A 1 104 ? 48.994 10.342 -46.466 1.00 58.97 104 VAL A N 1
ATOM 835 C CA . VAL A 1 104 ? 49.954 10.935 -47.387 1.00 58.97 104 VAL A CA 1
ATOM 836 C C . VAL A 1 104 ? 51.322 10.535 -46.825 1.00 58.97 104 VAL A C 1
ATOM 838 O O . VAL A 1 104 ? 51.614 10.894 -45.680 1.00 58.97 104 VAL A O 1
ATOM 841 N N . PRO A 1 105 ? 52.137 9.739 -47.541 1.00 50.84 105 PRO A N 1
ATOM 842 C CA . PRO A 1 105 ? 53.437 9.352 -47.023 1.00 50.84 105 PRO A CA 1
ATOM 843 C C . PRO A 1 105 ? 54.333 10.595 -46.922 1.00 50.84 105 PRO A C 1
ATOM 845 O O . PRO A 1 105 ? 54.213 11.506 -47.749 1.00 50.84 105 PRO A O 1
ATOM 848 N N . PRO A 1 106 ? 55.250 10.658 -45.941 1.00 57.72 106 PRO A N 1
ATOM 849 C CA . PRO A 1 106 ? 56.197 11.754 -45.845 1.00 57.72 106 PRO A CA 1
ATOM 850 C C . PRO A 1 106 ? 57.221 11.594 -46.974 1.00 57.72 106 PRO A C 1
ATOM 852 O O . PRO A 1 106 ? 58.163 10.815 -46.857 1.00 57.72 106 PRO A O 1
ATOM 855 N N . TYR A 1 107 ? 57.056 12.320 -48.082 1.00 50.41 107 TYR A N 1
ATOM 856 C CA . TYR A 1 107 ? 58.121 12.451 -49.077 1.00 50.41 107 TYR A CA 1
ATOM 857 C C . TYR A 1 107 ? 59.186 13.414 -48.540 1.00 50.41 107 TYR A C 1
ATOM 859 O O . TYR A 1 107 ? 59.210 14.606 -48.838 1.00 50.41 107 TYR A O 1
ATOM 867 N N . GLY A 1 108 ? 60.065 12.877 -47.699 1.00 56.75 108 GLY A N 1
ATOM 868 C CA . GLY A 1 108 ? 61.396 13.421 -47.497 1.00 56.75 108 GLY A CA 1
ATOM 869 C C . GLY A 1 108 ? 62.340 12.892 -48.580 1.00 56.75 108 GLY A C 1
ATOM 870 O O . GLY A 1 108 ? 62.455 11.686 -48.745 1.00 56.75 108 GLY A O 1
ATOM 871 N N . GLN A 1 109 ?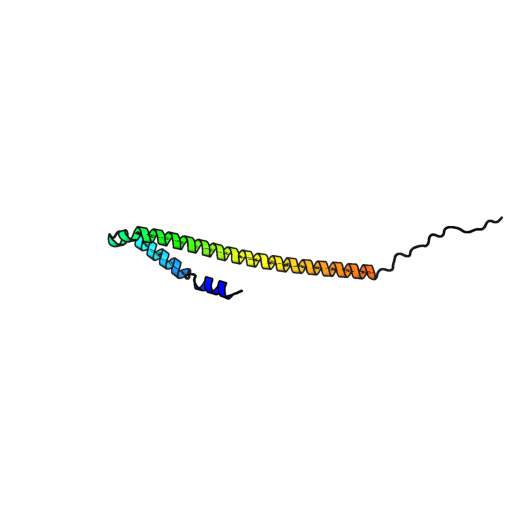 63.035 13.818 -49.247 1.00 50.44 109 GLN A N 1
ATOM 872 C CA . GLN A 1 109 ? 64.337 13.660 -49.918 1.00 50.44 109 GLN A CA 1
ATOM 873 C C . GLN A 1 109 ? 64.455 12.667 -51.096 1.00 50.44 109 GLN A C 1
ATOM 875 O O . GLN A 1 109 ? 64.455 11.456 -50.911 1.00 50.44 109 GLN A O 1
ATOM 880 N N . ASN A 1 110 ? 64.744 13.189 -52.298 1.00 45.66 110 ASN A N 1
ATOM 881 C CA . ASN A 1 110 ? 66.042 12.956 -52.957 1.00 45.66 110 ASN A CA 1
ATOM 882 C C . ASN A 1 110 ? 66.197 13.730 -54.284 1.00 45.66 110 ASN A C 1
ATOM 884 O O . ASN A 1 110 ? 65.444 13.512 -55.223 1.00 45.66 110 ASN A O 1
ATOM 888 N N . GLY A 1 111 ? 67.222 14.595 -54.317 1.00 50.28 111 GLY A N 1
ATOM 889 C CA . GLY A 1 111 ? 68.147 14.848 -55.433 1.00 50.28 111 GLY A CA 1
ATOM 890 C C . GLY A 1 111 ? 67.622 15.300 -56.803 1.00 50.28 111 GLY A C 1
ATOM 891 O O . GLY A 1 111 ? 67.045 14.511 -57.535 1.00 50.28 111 GLY A O 1
ATOM 892 N N . LEU A 1 112 ? 67.993 16.517 -57.221 1.00 42.78 112 LEU A N 1
ATOM 893 C CA . LEU A 1 112 ? 69.038 16.770 -58.236 1.00 42.78 112 LEU A CA 1
ATOM 894 C C . LEU A 1 112 ? 69.049 18.268 -58.610 1.00 42.78 112 LEU A C 1
ATOM 896 O O . LEU A 1 112 ? 68.070 18.786 -59.139 1.00 42.78 112 LEU A O 1
ATOM 900 N N . ALA A 1 113 ? 70.180 18.947 -58.393 1.00 49.16 113 ALA A N 1
ATOM 901 C CA . ALA A 1 113 ? 70.571 20.089 -59.231 1.00 49.16 113 ALA A CA 1
ATOM 902 C C . ALA A 1 113 ? 70.925 19.553 -60.635 1.00 49.16 113 ALA A C 1
ATOM 904 O O . ALA A 1 113 ? 71.469 18.445 -60.714 1.00 49.16 113 ALA A O 1
ATOM 905 N N . PRO A 1 114 ? 70.600 20.253 -61.740 1.00 52.84 114 PRO A N 1
ATOM 906 C CA . PRO A 1 114 ? 71.506 21.273 -62.313 1.00 52.84 114 PRO A CA 1
ATOM 907 C C . PRO A 1 114 ? 70.714 22.426 -63.009 1.00 52.84 114 PRO A C 1
ATOM 909 O O . PRO A 1 114 ? 69.498 22.337 -63.129 1.00 52.84 114 PRO A O 1
ATOM 912 N N . ARG A 1 115 ? 71.242 23.557 -63.489 1.00 44.47 115 ARG A N 1
ATOM 913 C CA . ARG A 1 115 ? 72.556 24.012 -63.965 1.00 44.47 115 ARG A CA 1
ATOM 914 C C . ARG A 1 115 ? 72.731 25.487 -63.597 1.00 44.47 115 ARG A C 1
ATOM 916 O O . ARG A 1 115 ? 71.691 26.174 -63.498 1.00 44.47 115 ARG A O 1
#

pLDDT: mean 82.28, std 17.76, range [42.78, 98.0]

Foldseek 3Di:
DCPVVVVVVVPQDDPVVLVVLLVVLVVLCVDPDPVSVVCVVVSVVVNVVSVVSVVVVVVVVVVVVVVVVVVVVVVVVVVVVVVVVVVVVVVVVVVVVDPDDPPPDPPDDDDDDDD

Sequence (115 aa):
MNRLHAAVQASQPDRARLNEARRQLEHLLEDDSTEARAHHPFARALLTQIRERQRQAAQLERLEREIETHKGELATSRRHAAELQRKLDALTAIERTLPAPSSVPPYGQNGLAPR

Secondary structure (DSSP, 8-state):
--HHHHHHHHHSPPHHHHHHHHHHHHHHHH--SHHHHHHHHHHHHHHHHHHHHHHHHHHHHHHHHHHHHHHHHHHHHHHHHHHHHHHHHHHHHHHHHSPPP--------------

Radius of gyration: 37.81 Å; chains: 1; bounding box: 99×42×97 Å